Protein AF-A0A962L8I1-F1 (afdb_monomer_lite)

Foldseek 3Di:
DPDPPQAQDADKDFDDVVTWIFGDDRSDTPDTGSYPVRVVVVVVVVVVVVVVVVVVVVVVVPDDD

pLDDT: mean 87.08, std 14.93, range [36.25, 97.62]

Structure (mmCIF, N/CA/C/O backbone):
data_AF-A0A962L8I1-F1
#
_entry.id   AF-A0A962L8I1-F1
#
loop_
_atom_site.group_PDB
_atom_site.id
_atom_site.type_symbol
_atom_site.label_atom_id
_atom_site.label_alt_id
_atom_site.label_comp_id
_atom_site.label_asym_id
_atom_site.label_entity_id
_atom_site.label_seq_id
_atom_site.pdbx_PDB_ins_code
_atom_site.Cartn_x
_atom_site.Cartn_y
_atom_site.Cartn_z
_atom_site.occupancy
_atom_site.B_iso_or_equiv
_atom_site.auth_seq_id
_atom_site.auth_comp_id
_atom_site.auth_asym_id
_atom_site.auth_atom_id
_atom_site.pdbx_PDB_model_num
ATOM 1 N N . MET A 1 1 ? -25.241 -17.328 10.017 1.00 36.25 1 MET A N 1
ATOM 2 C CA . MET A 1 1 ? -25.003 -16.927 8.616 1.00 36.25 1 MET A CA 1
ATOM 3 C C . MET A 1 1 ? -24.387 -15.539 8.654 1.00 36.25 1 MET A C 1
ATOM 5 O O . MET A 1 1 ? -25.078 -14.609 9.040 1.00 36.25 1 MET A O 1
ATOM 9 N N . ALA A 1 2 ? -23.075 -15.421 8.434 1.00 42.19 2 ALA A N 1
ATOM 10 C CA . ALA A 1 2 ? -22.399 -14.124 8.454 1.00 42.19 2 ALA A CA 1
ATOM 11 C C . ALA A 1 2 ? -22.685 -13.412 7.127 1.00 42.19 2 ALA A C 1
ATOM 13 O O . ALA A 1 2 ? -22.442 -13.968 6.060 1.00 42.19 2 ALA A O 1
ATOM 14 N N . SER A 1 3 ? -23.294 -12.235 7.221 1.00 47.75 3 SER A N 1
ATOM 15 C CA . SER A 1 3 ? -23.816 -11.468 6.097 1.00 47.75 3 SER A CA 1
ATOM 16 C C . SER A 1 3 ? -22.743 -11.143 5.057 1.00 47.75 3 SER A C 1
ATOM 18 O O . SER A 1 3 ? -21.657 -10.672 5.390 1.00 47.75 3 SER A O 1
ATOM 20 N N . ASP A 1 4 ? -23.117 -11.333 3.794 1.00 55.81 4 ASP A N 1
ATOM 21 C CA . ASP A 1 4 ? -22.393 -11.091 2.536 1.00 55.81 4 ASP A CA 1
ATOM 22 C C . ASP A 1 4 ? -22.137 -9.573 2.282 1.00 55.81 4 ASP A C 1
ATOM 24 O O . ASP A 1 4 ? -22.335 -9.043 1.193 1.00 55.81 4 ASP A O 1
ATOM 28 N N . ASN A 1 5 ? -21.745 -8.818 3.319 1.00 60.19 5 ASN A N 1
ATOM 29 C CA . ASN A 1 5 ? -21.795 -7.345 3.385 1.00 60.19 5 ASN A CA 1
ATOM 30 C C . ASN A 1 5 ? -20.592 -6.614 2.744 1.00 60.19 5 ASN A C 1
ATOM 32 O O . ASN A 1 5 ? -20.422 -5.396 2.913 1.00 60.19 5 ASN A O 1
ATOM 36 N N . HIS A 1 6 ? -19.735 -7.346 2.029 1.00 63.69 6 HIS A N 1
ATOM 37 C CA . HIS A 1 6 ? -18.501 -6.815 1.437 1.00 63.69 6 HIS A CA 1
ATOM 38 C C . HIS A 1 6 ? -18.368 -7.046 -0.068 1.00 63.69 6 HIS A C 1
ATOM 40 O O . HIS A 1 6 ? -17.406 -6.546 -0.647 1.00 63.69 6 HIS A O 1
ATOM 46 N N . ARG A 1 7 ? -19.315 -7.739 -0.719 1.00 73.56 7 ARG A N 1
ATOM 47 C CA . ARG A 1 7 ? -19.245 -7.978 -2.169 1.00 73.56 7 ARG A CA 1
ATOM 48 C C . ARG A 1 7 ? -19.042 -6.667 -2.933 1.00 73.56 7 ARG A C 1
ATOM 50 O O . ARG A 1 7 ? -19.819 -5.728 -2.778 1.00 73.56 7 ARG A O 1
ATOM 57 N N . GLY A 1 8 ? -17.984 -6.620 -3.741 1.00 84.00 8 GLY A N 1
ATOM 58 C CA . GLY A 1 8 ? -17.655 -5.485 -4.608 1.00 84.00 8 GLY A CA 1
ATOM 59 C C . GLY A 1 8 ? -16.935 -4.312 -3.934 1.00 84.00 8 GLY A C 1
ATOM 60 O O . GLY A 1 8 ? -16.718 -3.292 -4.585 1.00 84.00 8 GLY A O 1
ATOM 61 N N . LYS A 1 9 ? -16.551 -4.411 -2.653 1.00 90.50 9 LYS A N 1
ATOM 62 C CA . LYS A 1 9 ? -15.763 -3.355 -2.000 1.00 90.50 9 LYS A CA 1
ATOM 63 C C . LYS A 1 9 ? -14.287 -3.470 -2.372 1.00 90.50 9 LYS A C 1
ATOM 65 O O . LYS A 1 9 ? -13.623 -4.438 -2.007 1.00 90.50 9 LYS A O 1
ATOM 70 N N . THR A 1 10 ? -13.781 -2.423 -3.011 1.00 95.38 10 THR A N 1
ATOM 71 C CA . THR A 1 10 ? -12.358 -2.218 -3.290 1.00 95.38 10 THR A CA 1
ATOM 72 C C . THR A 1 10 ? -11.951 -0.859 -2.737 1.00 95.38 10 THR A C 1
ATOM 74 O O . THR A 1 10 ? -12.633 0.135 -2.985 1.00 95.38 10 THR A O 1
ATOM 77 N N . GLY A 1 11 ? -10.873 -0.812 -1.957 1.00 95.44 11 GLY A N 1
ATOM 78 C CA . GLY A 1 11 ? -10.398 0.424 -1.340 1.00 95.44 11 GLY A CA 1
ATOM 79 C C . GLY A 1 11 ? -9.709 0.220 0.004 1.00 95.44 11 GLY A C 1
ATOM 80 O O . GLY A 1 11 ? -9.390 -0.897 0.406 1.00 95.44 11 GLY A O 1
ATOM 81 N N . ILE A 1 12 ? -9.486 1.336 0.693 1.00 96.00 12 ILE A N 1
ATOM 82 C CA . ILE A 1 12 ? -8.829 1.403 1.998 1.00 96.00 12 ILE A CA 1
ATOM 83 C C . ILE A 1 12 ? -9.872 1.842 3.027 1.00 96.00 12 ILE A C 1
ATOM 85 O O . ILE A 1 12 ? -10.538 2.860 2.834 1.00 96.00 12 ILE A O 1
ATOM 89 N N . PHE A 1 13 ? -10.020 1.089 4.116 1.00 95.44 13 PHE A N 1
ATOM 90 C CA . PHE A 1 13 ? -11.061 1.324 5.120 1.00 95.44 13 PHE A CA 1
ATOM 91 C C . PHE A 1 13 ? -10.478 1.320 6.533 1.00 95.44 13 PHE A C 1
ATOM 93 O O . PHE A 1 13 ? -9.600 0.522 6.848 1.00 95.44 13 PHE A O 1
ATOM 100 N N . TYR A 1 14 ? -10.996 2.181 7.408 1.00 96.00 14 TYR A N 1
ATOM 101 C CA . TYR A 1 14 ? -10.645 2.176 8.829 1.00 96.00 14 TYR A CA 1
ATOM 102 C C . TYR A 1 14 ? -11.351 1.038 9.574 1.00 96.00 14 TYR A C 1
ATOM 104 O O . TYR A 1 14 ? -12.547 0.806 9.370 1.00 96.00 14 TYR A O 1
ATOM 112 N N . THR A 1 15 ? -10.643 0.377 10.490 1.00 93.94 15 THR A N 1
ATOM 113 C CA . THR A 1 15 ? -11.222 -0.596 11.430 1.00 93.94 15 THR A CA 1
ATOM 114 C C . THR A 1 15 ? -11.363 0.022 12.814 1.00 93.94 15 THR A C 1
ATOM 116 O O . THR A 1 15 ? -10.552 0.853 13.221 1.00 93.94 15 THR A O 1
ATOM 119 N N . LYS A 1 16 ? -12.427 -0.355 13.534 1.00 87.31 16 LYS A N 1
ATOM 120 C CA . LYS A 1 16 ? -12.731 0.194 14.865 1.00 87.31 16 LYS A CA 1
ATOM 121 C C . LYS A 1 16 ? -12.138 -0.630 16.011 1.00 87.31 16 LYS A C 1
ATOM 123 O O . LYS A 1 16 ? -11.762 -0.034 17.010 1.00 87.31 16 LYS A O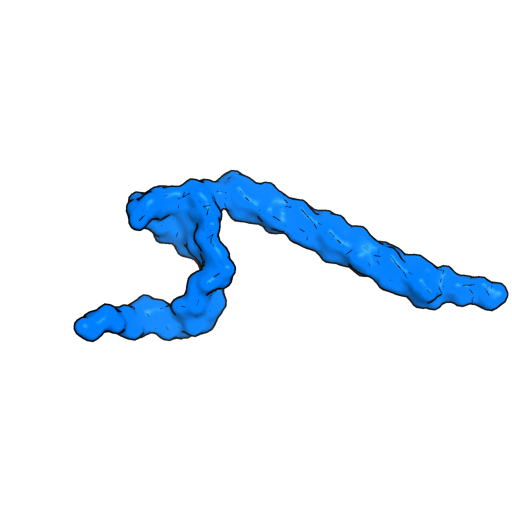 1
ATOM 128 N N . ASP A 1 17 ? -12.052 -1.956 15.872 1.00 82.56 17 ASP A N 1
ATOM 129 C CA . ASP A 1 17 ? -11.520 -2.847 16.910 1.00 82.56 17 ASP A CA 1
ATOM 130 C C . ASP A 1 17 ? -10.963 -4.165 16.311 1.00 82.56 17 ASP A C 1
ATOM 132 O O . ASP A 1 17 ? -11.740 -4.931 15.733 1.00 82.56 17 ASP A O 1
ATOM 136 N N . PRO A 1 18 ? -9.642 -4.426 16.382 1.00 81.38 18 PRO A N 1
ATOM 137 C CA . PRO A 1 18 ? -8.615 -3.465 16.775 1.00 81.38 18 PRO A CA 1
ATOM 138 C C . PRO A 1 18 ? -8.574 -2.281 15.795 1.00 81.38 18 PRO A C 1
ATOM 140 O O . PRO A 1 18 ? -8.857 -2.418 14.597 1.00 81.38 18 PRO A O 1
ATOM 143 N N . GLY A 1 19 ? -8.246 -1.097 16.315 1.00 90.69 19 GLY A N 1
ATOM 144 C CA . GLY A 1 19 ? -8.058 0.105 15.502 1.00 90.69 19 GLY A CA 1
ATOM 145 C C . GLY A 1 19 ? -6.967 -0.105 14.450 1.00 90.69 19 GLY A C 1
ATOM 146 O O . GLY A 1 19 ? -5.921 -0.675 14.756 1.00 90.69 19 GLY A O 1
ATOM 147 N N . GLY A 1 20 ? -7.219 0.320 13.212 1.00 94.69 20 GLY A N 1
ATOM 148 C CA . GLY A 1 20 ? -6.304 0.063 12.102 1.00 94.69 20 GLY A CA 1
ATOM 149 C C . GLY A 1 20 ? -6.881 0.419 10.738 1.00 94.69 20 GLY A C 1
ATOM 150 O O . GLY A 1 20 ? -7.854 1.172 10.625 1.00 94.69 20 GLY A O 1
ATOM 151 N N . VAL A 1 21 ? -6.247 -0.108 9.693 1.00 96.50 21 VAL A N 1
ATOM 152 C CA . VAL A 1 21 ? -6.602 0.142 8.295 1.00 96.50 21 VAL A CA 1
ATOM 153 C C . VAL A 1 21 ? -6.559 -1.168 7.514 1.00 96.50 21 VAL A C 1
ATOM 155 O O . VAL A 1 21 ? -5.567 -1.886 7.574 1.00 96.50 21 VAL A O 1
ATOM 158 N N . ILE A 1 22 ? -7.610 -1.474 6.757 1.00 95.81 22 ILE A N 1
ATOM 159 C CA . ILE A 1 22 ? -7.663 -2.634 5.860 1.00 95.81 22 ILE A CA 1
ATOM 160 C C . ILE A 1 22 ? -7.625 -2.189 4.405 1.00 95.81 22 ILE A C 1
ATOM 162 O O . ILE A 1 22 ? -8.284 -1.223 4.019 1.00 95.81 22 ILE A O 1
ATOM 166 N N . VAL A 1 23 ? -6.872 -2.926 3.597 1.00 96.06 23 VAL A 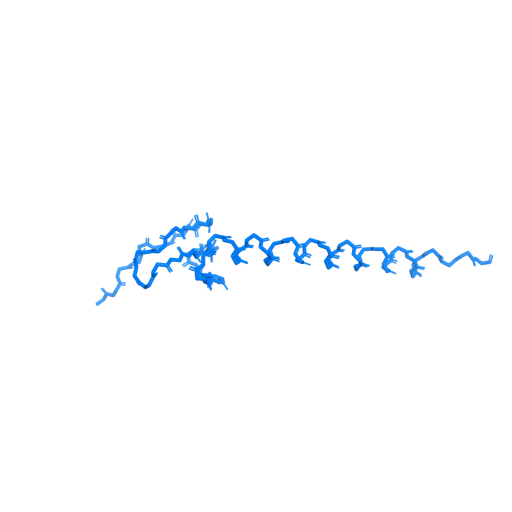N 1
ATOM 167 C CA . VAL A 1 23 ? -6.891 -2.826 2.139 1.00 96.06 23 VAL A CA 1
ATOM 168 C C . VAL A 1 23 ? -7.746 -3.969 1.624 1.00 96.06 23 VAL A C 1
ATOM 170 O O . VAL A 1 23 ? -7.461 -5.134 1.908 1.00 96.06 23 VAL A O 1
ATOM 173 N N . MET A 1 24 ? -8.796 -3.639 0.880 1.00 96.44 24 MET A N 1
ATOM 174 C CA . MET A 1 24 ? -9.715 -4.612 0.302 1.00 96.44 24 MET A CA 1
ATOM 175 C C . MET A 1 24 ? -9.725 -4.531 -1.217 1.00 96.44 24 MET A C 1
ATOM 177 O O . MET A 1 24 ? -9.595 -3.446 -1.793 1.00 96.44 24 MET A O 1
ATOM 181 N N . LYS A 1 25 ? -9.950 -5.677 -1.852 1.00 95.00 25 LYS A N 1
ATOM 182 C CA . LYS A 1 25 ? -10.198 -5.797 -3.284 1.00 95.00 25 LYS A CA 1
ATOM 183 C C . LYS A 1 25 ? -11.299 -6.821 -3.515 1.00 95.00 25 LYS A C 1
ATOM 185 O O . LYS A 1 25 ? -11.214 -7.934 -3.016 1.00 95.00 25 LYS A O 1
ATOM 190 N N . ASP A 1 26 ? -12.329 -6.427 -4.253 1.00 94.19 26 ASP A N 1
ATOM 191 C CA . ASP A 1 26 ? -13.455 -7.279 -4.648 1.00 94.19 26 ASP A CA 1
ATOM 192 C C . ASP A 1 26 ? -14.154 -7.978 -3.463 1.00 94.19 26 ASP A C 1
ATOM 194 O O . ASP A 1 26 ? -14.752 -9.042 -3.592 1.00 94.19 26 ASP A O 1
ATOM 198 N N . GLY A 1 27 ? -14.135 -7.331 -2.293 1.00 92.12 27 GLY A N 1
ATOM 199 C CA . GLY A 1 27 ? -14.680 -7.864 -1.044 1.00 92.12 27 GLY A CA 1
ATOM 200 C C . GLY A 1 27 ? -13.724 -8.741 -0.235 1.00 92.12 27 GLY A C 1
ATOM 201 O O . GLY A 1 27 ? -14.058 -9.090 0.897 1.00 92.12 27 GLY A O 1
ATOM 202 N N . GLU A 1 28 ? -12.533 -9.036 -0.752 1.00 93.06 28 GLU A N 1
ATOM 203 C CA . GLU A 1 28 ? -11.475 -9.752 -0.041 1.00 93.06 28 GLU A CA 1
ATOM 204 C C . GLU A 1 28 ? -10.537 -8.778 0.674 1.00 93.06 28 GLU A C 1
ATOM 206 O O . GLU A 1 28 ? -10.180 -7.723 0.146 1.00 93.06 28 GLU A O 1
ATOM 211 N N . ILE A 1 29 ? -10.121 -9.129 1.891 1.00 94.25 29 ILE A N 1
ATOM 212 C CA . ILE A 1 29 ? -9.100 -8.379 2.626 1.00 94.25 29 ILE A CA 1
ATOM 213 C C . ILE A 1 29 ? -7.736 -8.823 2.103 1.00 94.25 29 ILE A C 1
ATOM 215 O O . ILE A 1 29 ? -7.336 -9.966 2.309 1.00 94.25 29 ILE A O 1
ATOM 219 N N . LEU A 1 30 ? -7.014 -7.908 1.459 1.00 94.56 30 LEU A N 1
ATOM 220 C CA . LEU A 1 30 ? -5.651 -8.159 0.994 1.00 94.56 30 LEU A CA 1
ATOM 221 C C . LEU A 1 30 ? -4.639 -8.004 2.127 1.00 94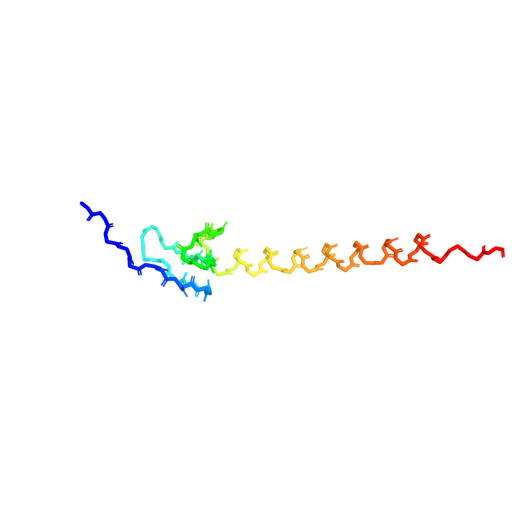.56 30 LEU A C 1
ATOM 223 O O . LEU A 1 30 ? -3.680 -8.766 2.226 1.00 94.56 30 LEU A O 1
ATOM 227 N N . HIS A 1 31 ? -4.839 -6.993 2.975 1.00 95.38 31 HIS A N 1
ATOM 228 C CA . HIS A 1 31 ? -3.960 -6.745 4.108 1.00 95.38 31 HIS A CA 1
ATOM 229 C C . HIS A 1 31 ? -4.637 -5.911 5.192 1.00 95.38 31 HIS A C 1
ATOM 231 O O . HIS A 1 31 ? -5.543 -5.121 4.912 1.00 95.38 31 HIS A O 1
ATOM 237 N N . GLN A 1 32 ? -4.146 -6.047 6.422 1.00 95.31 32 GLN A N 1
ATOM 238 C CA . GLN A 1 32 ? -4.532 -5.222 7.559 1.00 95.31 32 GLN A CA 1
ATOM 239 C C . GLN A 1 32 ? -3.284 -4.614 8.198 1.00 95.31 32 GLN A C 1
ATOM 241 O O . GLN A 1 32 ? -2.370 -5.330 8.593 1.00 95.31 32 GLN A O 1
ATOM 246 N N . TYR A 1 33 ? -3.290 -3.294 8.334 1.00 96.50 33 TYR A N 1
ATOM 247 C CA . TYR A 1 33 ? -2.266 -2.502 8.999 1.00 96.50 33 TYR A CA 1
ATOM 248 C C . TYR A 1 33 ? -2.791 -2.004 10.347 1.00 96.50 33 TYR A C 1
ATOM 250 O O . TYR A 1 33 ? -3.975 -1.682 10.491 1.00 96.50 33 TYR A O 1
ATOM 258 N N . LYS A 1 34 ? -1.908 -1.890 11.338 1.00 95.81 34 LYS A N 1
ATOM 259 C CA . LYS A 1 34 ? -2.238 -1.388 12.682 1.00 95.81 34 LYS A CA 1
ATOM 260 C C . LYS A 1 34 ? -2.474 0.119 12.689 1.00 95.81 34 LYS A C 1
ATOM 262 O O . LYS A 1 34 ? -3.097 0.645 13.604 1.00 95.81 34 LYS A O 1
ATOM 267 N N . SER A 1 35 ? -1.955 0.838 11.694 1.00 95.75 35 SER A N 1
ATOM 268 C CA . SER A 1 35 ? -2.115 2.287 11.578 1.00 95.75 35 SER A CA 1
ATOM 269 C C . SER A 1 35 ? -1.998 2.771 10.134 1.00 95.75 35 SER A C 1
ATOM 271 O O . SER A 1 35 ? -1.487 2.068 9.263 1.00 95.75 35 SER A O 1
ATOM 273 N N . VAL A 1 36 ? -2.426 4.013 9.895 1.00 95.00 36 VAL A N 1
ATOM 274 C CA . VAL A 1 36 ? -2.199 4.707 8.617 1.00 95.00 36 VAL A CA 1
ATOM 275 C C . VAL A 1 36 ? -0.703 4.857 8.332 1.00 95.00 36 VAL A C 1
ATOM 277 O O . VAL A 1 36 ? -0.288 4.665 7.197 1.00 95.00 36 VAL A O 1
ATOM 280 N N . ASN A 1 37 ? 0.114 5.150 9.349 1.00 96.56 37 ASN A N 1
ATOM 281 C CA . ASN A 1 37 ? 1.558 5.318 9.169 1.00 96.56 37 ASN A CA 1
ATOM 282 C C . ASN A 1 37 ? 2.214 4.033 8.655 1.00 96.56 37 ASN A C 1
ATOM 284 O O . ASN A 1 37 ? 3.025 4.089 7.740 1.00 96.56 37 ASN A O 1
ATOM 288 N N . GLU A 1 38 ? 1.811 2.877 9.184 1.00 97.12 38 GLU A N 1
ATOM 289 C CA . GLU A 1 38 ? 2.323 1.581 8.729 1.00 97.12 38 GLU A CA 1
ATOM 290 C C . GLU A 1 38 ? 1.953 1.302 7.263 1.00 97.12 38 GLU A C 1
ATOM 292 O O . GLU A 1 38 ? 2.799 0.860 6.485 1.00 97.12 38 GLU A O 1
ATOM 297 N N . LEU A 1 39 ? 0.719 1.631 6.859 1.00 96.75 39 LEU A N 1
ATOM 298 C CA . LEU A 1 39 ? 0.297 1.556 5.459 1.00 96.75 39 LEU A CA 1
ATOM 299 C C . LEU A 1 39 ? 1.143 2.479 4.565 1.00 96.75 39 LEU A C 1
ATOM 301 O O . LEU A 1 39 ? 1.601 2.051 3.506 1.00 96.75 39 LEU A O 1
ATOM 305 N N . VAL A 1 40 ? 1.362 3.731 4.976 1.00 96.62 40 VAL A N 1
ATOM 306 C CA . VAL A 1 40 ? 2.158 4.705 4.210 1.00 96.62 40 VAL A CA 1
ATOM 307 C C . VAL A 1 40 ? 3.605 4.237 4.075 1.00 96.62 40 VAL A C 1
ATOM 309 O O . VAL A 1 40 ? 4.151 4.253 2.973 1.00 96.62 40 VAL A O 1
ATOM 312 N N . GLU A 1 41 ? 4.222 3.763 5.157 1.00 97.62 41 GLU A N 1
ATOM 313 C CA . GLU A 1 41 ? 5.579 3.216 5.112 1.00 97.62 41 GLU A CA 1
ATOM 314 C C . GLU A 1 41 ? 5.688 2.017 4.166 1.00 97.62 41 GLU A C 1
ATOM 316 O O . GLU A 1 41 ? 6.641 1.933 3.387 1.00 97.62 41 GLU A O 1
ATOM 321 N N . ALA A 1 42 ? 4.723 1.093 4.219 1.00 96.81 42 ALA A N 1
ATOM 322 C CA . ALA A 1 42 ? 4.679 -0.051 3.315 1.00 96.81 42 ALA A CA 1
ATOM 323 C C . ALA A 1 42 ? 4.521 0.395 1.853 1.00 96.81 42 ALA A C 1
ATOM 325 O O . ALA A 1 42 ? 5.198 -0.140 0.975 1.00 96.81 42 ALA A O 1
ATOM 326 N N . HIS A 1 43 ? 3.687 1.407 1.598 1.00 95.81 43 HIS A N 1
ATOM 327 C CA . HIS A 1 43 ? 3.482 1.958 0.262 1.00 95.81 43 HIS A CA 1
ATOM 328 C C . HIS A 1 43 ? 4.764 2.583 -0.305 1.00 95.81 43 HIS A C 1
ATOM 330 O O . HIS A 1 43 ? 5.172 2.225 -1.408 1.00 95.81 43 HIS A O 1
ATOM 336 N N . VAL A 1 44 ? 5.450 3.443 0.459 1.00 97.12 44 VAL A N 1
ATOM 337 C CA . VAL A 1 44 ? 6.708 4.075 0.014 1.00 97.12 44 VAL A CA 1
ATOM 338 C C . VAL A 1 44 ? 7.788 3.026 -0.257 1.00 97.12 44 VAL A C 1
ATOM 340 O O . VAL A 1 44 ? 8.451 3.074 -1.293 1.00 97.12 44 VAL A O 1
ATOM 343 N N . LYS A 1 45 ? 7.942 2.039 0.636 1.00 97.06 45 LYS A N 1
ATOM 344 C CA . LYS A 1 45 ? 8.899 0.935 0.443 1.00 97.06 45 LYS A CA 1
ATOM 345 C C . LYS A 1 45 ? 8.569 0.110 -0.803 1.00 97.06 45 LYS A C 1
ATOM 347 O O . LYS A 1 45 ? 9.487 -0.281 -1.520 1.00 97.06 45 LYS A O 1
ATOM 352 N N . GLY A 1 46 ? 7.284 -0.138 -1.055 1.00 95.75 46 GLY A N 1
ATOM 353 C CA . GLY A 1 46 ? 6.805 -0.860 -2.231 1.00 95.75 46 GLY A CA 1
ATOM 354 C C . GLY A 1 46 ? 7.118 -0.127 -3.534 1.00 95.75 46 GLY A C 1
ATOM 355 O O . GLY A 1 46 ? 7.693 -0.727 -4.437 1.00 95.75 46 GLY A O 1
ATOM 356 N N . VAL A 1 47 ? 6.825 1.174 -3.611 1.00 96.00 47 VAL A N 1
ATOM 357 C CA . VAL A 1 47 ? 7.141 1.997 -4.794 1.00 96.00 47 VAL A CA 1
ATOM 358 C C . VAL A 1 47 ? 8.647 2.013 -5.059 1.00 96.00 47 VAL A C 1
ATOM 360 O O . VAL A 1 47 ? 9.071 1.692 -6.164 1.00 96.00 47 VAL A O 1
ATOM 363 N N . ALA A 1 48 ? 9.465 2.250 -4.031 1.00 95.94 48 ALA A N 1
ATOM 364 C CA . ALA A 1 48 ? 10.922 2.236 -4.173 1.00 95.94 48 ALA A CA 1
ATOM 365 C C . ALA A 1 48 ? 11.484 0.855 -4.571 1.00 95.94 48 ALA A C 1
ATOM 367 O O . ALA A 1 48 ? 12.567 0.754 -5.146 1.00 95.94 48 ALA A O 1
ATOM 368 N N . ALA A 1 49 ? 10.810 -0.243 -4.218 1.00 96.00 49 ALA A N 1
ATOM 369 C CA . ALA A 1 49 ? 11.188 -1.577 -4.685 1.00 96.00 49 ALA A CA 1
ATOM 370 C C . ALA A 1 49 ? 10.859 -1.769 -6.174 1.00 96.00 49 ALA A C 1
ATOM 372 O O . ALA A 1 49 ? 11.710 -2.260 -6.910 1.00 96.00 49 ALA A O 1
ATOM 373 N N . LEU A 1 50 ? 9.681 -1.320 -6.618 1.00 95.06 50 LEU A N 1
ATOM 374 C CA . LEU A 1 50 ? 9.268 -1.383 -8.024 1.00 95.06 50 LEU A CA 1
ATOM 375 C C . LEU A 1 50 ? 10.158 -0.525 -8.933 1.00 95.06 50 LEU A C 1
ATOM 377 O O . LEU A 1 50 ? 10.518 -0.963 -10.021 1.00 95.06 50 LEU A O 1
ATOM 381 N N . GLU A 1 51 ? 10.546 0.672 -8.489 1.00 94.50 51 GLU A N 1
ATOM 382 C CA . GLU A 1 51 ? 11.465 1.541 -9.238 1.00 94.50 51 GLU A CA 1
ATOM 383 C C . GLU A 1 51 ? 12.831 0.875 -9.437 1.00 94.50 51 GLU A C 1
ATOM 385 O O . GLU A 1 51 ? 13.336 0.831 -10.556 1.00 94.50 51 GLU A O 1
ATOM 390 N N . ARG A 1 52 ? 13.386 0.267 -8.380 1.00 93.25 52 ARG A N 1
ATOM 391 C CA . ARG A 1 52 ? 14.645 -0.491 -8.466 1.00 93.25 52 ARG A CA 1
ATOM 392 C C . ARG A 1 52 ? 14.541 -1.684 -9.410 1.00 93.25 52 ARG A C 1
ATOM 394 O O . ARG A 1 52 ? 15.435 -1.896 -10.221 1.00 93.25 52 ARG A O 1
ATOM 401 N N . GLU A 1 53 ? 13.450 -2.442 -9.340 1.00 93.19 53 GLU A N 1
ATOM 402 C CA . GLU A 1 53 ? 13.220 -3.561 -10.258 1.00 93.19 53 GLU A CA 1
ATOM 403 C C . GLU A 1 53 ? 13.136 -3.082 -11.717 1.00 93.19 53 GLU A C 1
ATOM 405 O O . GLU A 1 53 ? 13.718 -3.697 -12.611 1.00 93.19 53 GLU A O 1
ATOM 410 N N . MET A 1 54 ? 12.476 -1.947 -11.963 1.00 91.94 54 MET A N 1
ATOM 411 C CA . MET A 1 54 ? 12.401 -1.340 -13.292 1.00 91.94 54 MET A CA 1
ATOM 412 C C . MET A 1 54 ? 13.781 -0.896 -13.801 1.00 91.94 54 MET A C 1
ATOM 414 O O . MET A 1 54 ? 14.115 -1.163 -14.958 1.00 91.94 54 MET A O 1
ATOM 418 N N . GLU A 1 55 ? 14.597 -0.260 -12.959 1.00 91.44 55 GLU A N 1
ATOM 419 C CA . GLU A 1 55 ? 15.976 0.119 -13.299 1.00 91.44 55 GLU A CA 1
ATOM 420 C C . GLU A 1 55 ? 16.838 -1.107 -13.629 1.00 91.44 55 GLU A C 1
ATOM 422 O O . GLU A 1 55 ? 17.555 -1.112 -14.634 1.00 91.44 55 GLU A O 1
ATOM 427 N N . GLU A 1 56 ? 16.731 -2.177 -12.839 1.00 90.62 56 GLU A N 1
ATOM 428 C CA . GLU A 1 56 ? 17.435 -3.435 -13.099 1.00 90.62 56 GLU A CA 1
ATOM 429 C C . GLU A 1 56 ? 17.004 -4.078 -14.424 1.00 90.62 5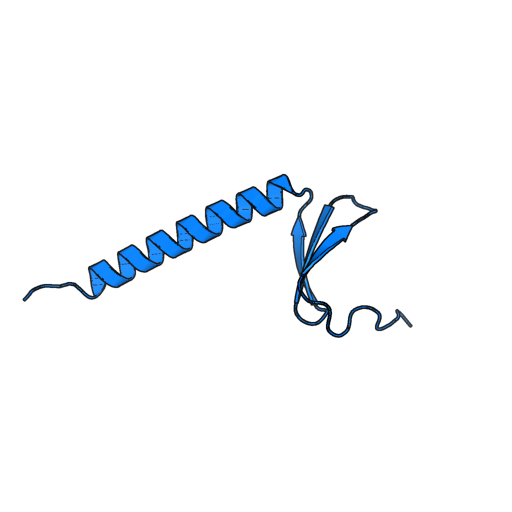6 GLU A C 1
ATOM 431 O O . GLU A 1 56 ? 17.850 -4.569 -15.179 1.00 90.62 56 GLU A O 1
ATOM 436 N N . LEU A 1 57 ? 15.703 -4.075 -14.731 1.00 90.44 57 LEU A N 1
ATOM 437 C CA . LEU A 1 57 ? 15.181 -4.589 -15.998 1.00 90.44 57 LEU A CA 1
ATOM 438 C C . LEU A 1 57 ? 15.722 -3.781 -17.183 1.00 90.44 57 LEU A C 1
ATOM 440 O O . LEU A 1 57 ? 16.205 -4.370 -18.154 1.00 90.44 57 LEU A O 1
ATOM 444 N N . LEU A 1 58 ? 15.709 -2.450 -17.092 1.00 88.69 58 LEU A N 1
ATOM 445 C CA . LEU A 1 58 ? 16.267 -1.576 -18.126 1.00 88.69 58 LEU A CA 1
ATOM 446 C C . LEU A 1 58 ? 17.764 -1.835 -18.326 1.00 88.69 58 LEU A C 1
ATOM 448 O O . LEU A 1 58 ? 18.196 -2.013 -19.464 1.00 88.69 58 LEU A O 1
ATOM 452 N N . ALA A 1 59 ? 18.541 -1.949 -17.247 1.00 86.75 59 ALA A N 1
ATOM 453 C CA . ALA A 1 59 ? 19.972 -2.247 -17.319 1.00 86.75 59 ALA A CA 1
ATOM 454 C C . ALA A 1 59 ? 20.269 -3.618 -17.955 1.00 86.75 59 ALA A C 1
ATOM 456 O O . ALA A 1 59 ? 21.261 -3.769 -18.668 1.00 86.75 59 ALA A O 1
ATOM 457 N N . ARG A 1 60 ? 19.409 -4.625 -17.742 1.00 84.06 60 ARG A N 1
ATOM 458 C CA . ARG A 1 60 ? 19.547 -5.940 -18.397 1.00 84.06 60 ARG A CA 1
ATOM 459 C C . ARG A 1 60 ? 19.272 -5.884 -19.899 1.00 84.06 60 ARG A C 1
ATOM 461 O O . ARG A 1 60 ? 19.918 -6.618 -20.644 1.00 84.06 60 ARG A O 1
ATOM 468 N N . HIS A 1 61 ? 18.328 -5.049 -20.332 1.00 76.06 61 HIS A N 1
ATOM 469 C CA . HIS A 1 61 ? 17.968 -4.899 -21.744 1.00 76.06 61 HIS A CA 1
ATOM 470 C C . HIS A 1 61 ? 18.891 -3.938 -22.507 1.00 76.06 61 HIS A C 1
ATOM 472 O O . HIS A 1 61 ? 19.072 -4.104 -23.710 1.00 76.06 61 HIS A O 1
ATOM 478 N N . TYR A 1 62 ? 19.527 -2.989 -21.820 1.00 66.75 62 TYR A N 1
ATOM 479 C CA . TYR A 1 62 ? 20.556 -2.106 -22.370 1.00 66.75 62 TYR A CA 1
ATOM 480 C C . TYR A 1 62 ? 21.950 -2.754 -22.258 1.00 66.75 62 TYR A C 1
ATOM 482 O O . TYR A 1 62 ? 22.840 -2.253 -21.574 1.00 66.75 62 TYR A O 1
ATOM 490 N N . ARG A 1 63 ? 22.164 -3.894 -22.928 1.00 61.56 63 ARG A N 1
ATOM 491 C CA . ARG A 1 63 ? 23.527 -4.316 -23.291 1.00 61.56 63 ARG A CA 1
ATOM 492 C C . ARG A 1 63 ? 23.842 -3.725 -24.664 1.00 61.56 63 ARG A C 1
ATOM 494 O O . ARG A 1 63 ? 23.253 -4.192 -25.634 1.00 61.56 63 ARG A O 1
ATOM 501 N N . PRO A 1 64 ? 24.693 -2.690 -24.763 1.00 58.62 64 PRO A N 1
ATOM 502 C CA . PRO A 1 64 ? 25.255 -2.320 -26.051 1.00 58.62 64 PRO A CA 1
ATOM 503 C C . PRO A 1 64 ? 26.188 -3.455 -26.497 1.00 58.62 64 PRO A C 1
ATOM 505 O O . PRO A 1 64 ? 26.995 -3.926 -25.691 1.00 58.62 64 PRO A O 1
ATOM 508 N N . ASP A 1 65 ? 26.020 -3.912 -27.738 1.00 57.81 65 ASP A N 1
ATOM 509 C CA . ASP A 1 65 ? 27.008 -4.746 -28.434 1.00 57.81 65 ASP A CA 1
ATOM 510 C C . ASP A 1 65 ? 28.353 -4.009 -28.570 1.00 57.81 65 ASP A C 1
ATOM 512 O O . ASP A 1 65 ? 28.336 -2.768 -28.777 1.00 57.81 65 ASP A O 1
#

Radius of gyration: 17.93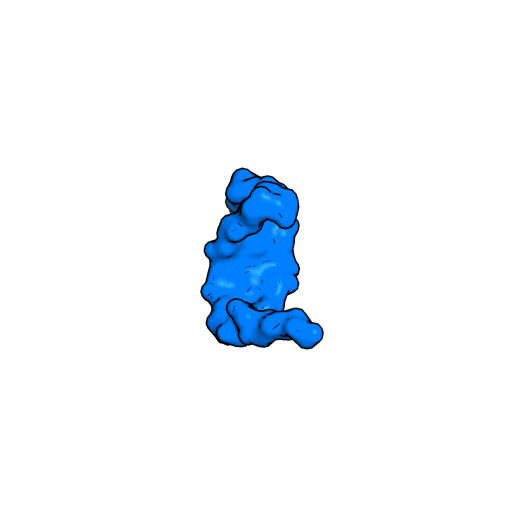 Å; chains: 1; bounding box: 52×22×45 Å

Se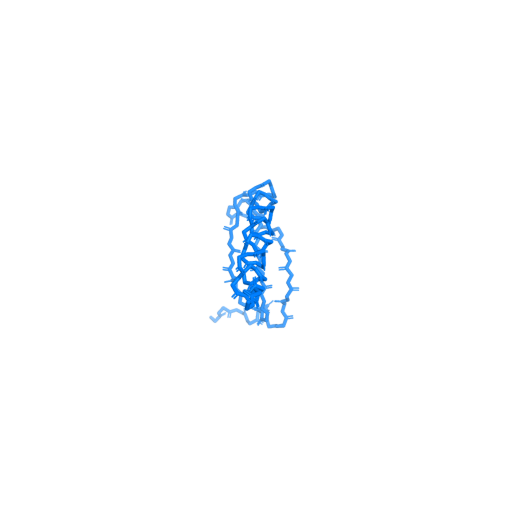quence (65 aa):
MASDNHRGKTGIFYTKDPGGVIVMKDGEILHQYKSVNELVEAHVKGVAALEREMEELLARHYRPD

Secondary structure (DSSP, 8-state):
----TTTT--EEEEEETTEEEEEEETTEEEEEESSHHHHHHHHHHHHHHHHHHHHHHHHHH----